Protein AF-A0A8T1S296-F1 (afdb_monomer_lite)

InterPro domains:
  IPR039889 Coiled-coil domain-containing protein 33 [PTHR21623] (2-134)

Foldseek 3Di:
DDDPPDPPDDDDDQDDDDDDDPPNDDQAAQQDKDKDWDFDDDDDPPPCPDDDTDTQFMFIFHRHPLVVVVQPDPLAQQWEKEPFGFGPPHPDADPVRHGDGDIDIDHDDPDPDDPDHDGPVCHVVHHHDDVVSRDPPPVPDDPPPPDPDDDPPPDDDDDDDDDDDDDDDD

Radius of gyration: 28.1 Å; chains: 1; bounding box: 107×66×50 Å

Sequence (170 aa):
VTQPGGPPEKPTWNSSFLFQGRDAATLFSDDTSLVIEYYLYKTMSETEAENKPKLLGYSVLPLTNRVYRSLVTESNRNGVRVDDVPIQGTNLRTTSGAVPTVQLCMQLIGSERPDMFLTPSNTDTLPILDPKLLGKIGAIRELWGQSSSLLPYASVKGDKSKLAPLPPDE

Organism: Chelydra serpentina (NCBI:txid8475)

pLDDT: mean 73.95, std 20.07, range [29.91, 95.0]

Secondary structure (DSSP, 8-state):
-------SS------------GGG--S--TT-EEEEEEE------TT-TT-PPPEEEEEEEE--HHHHHHHTSGGGTT-EEEEEEE-BS-----TTSPPPEEEEEE----SSS-S----TTTSTTSPBPPTTTS--TT--S-SS-S------------------------

Structure (mmCIF, N/CA/C/O backbone):
data_AF-A0A8T1S296-F1
#
_entry.id   AF-A0A8T1S296-F1
#
loop_
_atom_site.group_PDB
_atom_site.id
_atom_site.type_symbol
_atom_site.label_atom_id
_atom_site.label_alt_id
_atom_site.label_comp_id
_atom_site.label_asym_id
_atom_site.label_entity_id
_atom_site.label_seq_id
_atom_site.pdbx_PDB_ins_code
_atom_site.Cartn_x
_atom_site.Cartn_y
_atom_site.Cartn_z
_atom_site.occupancy
_atom_site.B_iso_or_equiv
_atom_site.auth_seq_id
_atom_site.auth_comp_id
_atom_site.auth_asym_id
_atom_site.auth_atom_id
_atom_site.pdbx_PDB_model_num
ATOM 1 N N . VAL A 1 1 ? -33.089 3.655 18.192 1.00 50.19 1 VAL A N 1
ATOM 2 C CA . VAL A 1 1 ? -31.699 3.247 17.884 1.00 50.19 1 VAL A CA 1
ATOM 3 C C . VAL A 1 1 ? -31.023 4.442 17.242 1.00 50.19 1 VAL A C 1
ATOM 5 O O . VAL A 1 1 ? -31.440 4.838 16.163 1.00 50.19 1 VAL A O 1
ATOM 8 N N . THR A 1 2 ? -30.108 5.107 17.942 1.00 46.78 2 THR A N 1
ATOM 9 C CA . THR A 1 2 ? -29.349 6.241 17.396 1.00 46.78 2 THR A CA 1
ATOM 10 C C . THR A 1 2 ? -28.333 5.722 16.381 1.00 46.78 2 THR A C 1
ATOM 12 O O . THR A 1 2 ? -27.625 4.754 16.653 1.00 46.78 2 THR A O 1
ATOM 15 N N . GLN A 1 3 ? -28.287 6.329 15.192 1.00 55.41 3 GLN A N 1
ATOM 16 C CA . GLN A 1 3 ? -27.221 6.060 14.227 1.00 55.41 3 GLN A CA 1
ATOM 17 C C . GLN A 1 3 ? -25.884 6.500 14.843 1.00 55.41 3 GLN A C 1
ATOM 19 O O . GLN A 1 3 ? -25.840 7.563 15.471 1.00 55.41 3 GLN A O 1
ATOM 24 N N . PRO A 1 4 ? -24.797 5.722 14.698 1.00 53.16 4 PRO A N 1
ATOM 25 C CA . PRO A 1 4 ? -23.490 6.170 15.146 1.00 53.16 4 PRO A CA 1
ATOM 26 C C . PRO A 1 4 ? -23.112 7.403 14.322 1.00 53.16 4 PRO A C 1
ATOM 28 O O . PRO A 1 4 ? -22.922 7.304 13.111 1.00 53.16 4 PRO A O 1
ATOM 31 N N . GLY A 1 5 ? -23.040 8.563 14.976 1.00 53.22 5 GLY A N 1
ATOM 32 C CA . GLY A 1 5 ? -22.532 9.804 14.397 1.00 53.22 5 GLY A CA 1
ATOM 33 C C . GLY A 1 5 ? -21.027 9.700 14.173 1.00 53.22 5 GLY A C 1
ATOM 34 O O . GLY A 1 5 ? -20.244 10.247 14.941 1.00 53.22 5 GLY A O 1
ATOM 35 N N . GLY A 1 6 ? -20.619 8.923 13.172 1.00 59.00 6 GLY A N 1
ATOM 36 C CA . GLY A 1 6 ? -19.267 8.974 12.631 1.00 59.00 6 GLY A CA 1
ATOM 37 C C . GLY A 1 6 ? -19.117 10.191 11.714 1.00 59.00 6 GLY A C 1
ATOM 38 O O . GLY A 1 6 ? -20.126 10.682 11.201 1.00 59.00 6 GLY A O 1
ATOM 39 N N . PRO A 1 7 ? -17.890 10.695 11.492 1.00 55.12 7 PRO A N 1
ATOM 40 C CA . PRO A 1 7 ? -17.667 11.713 10.474 1.00 55.12 7 PRO A CA 1
ATOM 41 C C . PRO A 1 7 ? -18.255 11.221 9.138 1.00 55.12 7 PRO A C 1
ATOM 43 O O . PRO A 1 7 ? -18.061 10.054 8.788 1.00 55.12 7 PRO A O 1
ATOM 46 N N . PRO A 1 8 ? -19.011 12.068 8.416 1.00 58.03 8 PRO A N 1
ATOM 47 C CA . PRO A 1 8 ? -19.774 11.650 7.239 1.00 58.03 8 PRO A CA 1
ATOM 48 C C . PRO A 1 8 ? -18.887 11.168 6.084 1.00 58.03 8 PRO A C 1
ATOM 50 O O . PRO A 1 8 ? -19.374 10.490 5.182 1.00 58.03 8 PRO A O 1
ATOM 53 N N . GLU A 1 9 ? -17.592 11.488 6.119 1.00 62.94 9 GLU A N 1
ATOM 54 C CA . GLU A 1 9 ? -16.661 11.263 5.025 1.00 62.94 9 GLU A CA 1
ATOM 55 C C . GLU A 1 9 ? -15.478 10.392 5.464 1.00 62.94 9 GLU A C 1
ATOM 57 O O . GLU A 1 9 ? -14.920 10.543 6.556 1.00 62.94 9 GLU A O 1
ATOM 62 N N . LYS A 1 10 ? -15.114 9.438 4.603 1.00 72.06 10 LYS A N 1
ATOM 63 C CA . LYS A 1 10 ? -13.945 8.582 4.805 1.00 72.06 10 LYS A CA 1
ATOM 64 C C . LYS A 1 10 ? -12.684 9.450 4.737 1.00 72.06 10 LYS A C 1
ATOM 66 O O . LYS A 1 10 ? -12.597 10.293 3.848 1.00 72.06 10 LYS A O 1
ATOM 71 N N . PRO A 1 11 ? -11.689 9.236 5.610 1.00 76.56 11 PRO A N 1
ATOM 72 C CA . PRO A 1 11 ? -10.438 9.970 5.508 1.00 76.56 11 PRO A CA 1
ATOM 73 C C . PRO A 1 11 ? -9.739 9.651 4.179 1.00 76.56 11 PRO A C 1
ATOM 75 O O . PRO A 1 11 ? -9.540 8.485 3.838 1.00 76.56 11 PRO A O 1
ATOM 78 N N . THR A 1 12 ? -9.358 10.691 3.441 1.00 80.31 12 THR A N 1
ATOM 79 C CA . THR A 1 12 ? -8.595 10.581 2.192 1.00 80.31 12 THR A CA 1
ATOM 80 C C . THR A 1 12 ? -7.180 11.103 2.408 1.00 80.31 12 THR A C 1
ATOM 82 O O . THR A 1 12 ? -6.968 12.308 2.561 1.00 80.31 12 THR A O 1
ATOM 85 N N . TRP A 1 13 ? -6.202 10.199 2.411 1.00 81.38 13 TRP A N 1
ATOM 86 C CA . TRP A 1 13 ? -4.786 10.547 2.521 1.00 81.38 13 TRP A CA 1
ATOM 87 C C . TRP A 1 13 ? -4.141 10.516 1.140 1.00 81.38 13 TRP A C 1
ATOM 89 O O . TRP A 1 13 ? -3.587 9.514 0.706 1.00 81.38 13 TRP A O 1
ATOM 99 N N . ASN A 1 14 ? -4.232 11.646 0.452 1.00 85.50 14 ASN A N 1
ATOM 100 C CA . ASN A 1 14 ? -3.700 11.858 -0.893 1.00 85.50 14 ASN A CA 1
ATOM 101 C C . ASN A 1 14 ? -2.244 12.357 -0.861 1.00 85.50 14 ASN A C 1
ATOM 103 O O . ASN A 1 14 ? -1.868 13.271 -1.593 1.00 85.50 14 ASN A O 1
ATOM 107 N N . SER A 1 15 ? -1.444 11.783 0.038 1.00 87.19 15 SER A N 1
ATOM 108 C CA . SER A 1 15 ? -0.049 12.160 0.264 1.00 87.19 15 SER A CA 1
ATOM 109 C C . SER A 1 15 ? 0.888 11.126 -0.345 1.00 87.19 15 SER A C 1
ATOM 111 O O . SER A 1 15 ? 0.704 9.926 -0.149 1.00 87.19 15 SER A O 1
ATOM 113 N N . SER A 1 16 ? 1.927 11.600 -1.026 1.00 88.31 16 SER A N 1
ATOM 114 C CA . SER A 1 16 ? 2.944 10.753 -1.651 1.00 88.31 16 SER A CA 1
ATOM 115 C C . SER A 1 16 ? 4.250 10.806 -0.862 1.00 88.31 16 SER A C 1
ATOM 117 O O . SER A 1 16 ? 4.659 11.868 -0.395 1.00 88.31 16 SER A O 1
ATOM 119 N N . PHE A 1 17 ? 4.926 9.664 -0.755 1.00 89.75 17 PHE A N 1
ATOM 120 C CA . PHE A 1 17 ? 6.234 9.533 -0.113 1.00 89.75 17 PHE A CA 1
ATOM 121 C C . PHE A 1 17 ? 7.227 8.928 -1.103 1.00 89.75 17 PHE A C 1
ATOM 123 O O . PHE A 1 17 ? 6.887 7.993 -1.829 1.00 89.75 17 PHE A O 1
ATOM 130 N N . LEU A 1 18 ? 8.450 9.458 -1.130 1.00 88.94 18 LEU A N 1
ATOM 131 C CA . LEU A 1 18 ? 9.529 8.944 -1.967 1.00 88.94 18 LEU A CA 1
ATOM 132 C C . LEU A 1 18 ? 10.493 8.123 -1.114 1.00 88.94 18 LEU A C 1
ATOM 134 O O . LEU A 1 18 ? 11.008 8.610 -0.109 1.00 88.94 18 LEU A O 1
ATOM 138 N N . PHE A 1 19 ? 10.768 6.900 -1.555 1.00 88.12 19 PHE A N 1
ATOM 139 C CA . PHE A 1 19 ? 11.734 6.013 -0.923 1.00 88.12 19 PHE A CA 1
ATOM 140 C C . PHE A 1 19 ? 12.895 5.765 -1.885 1.00 88.12 19 PHE A C 1
ATOM 142 O O . PHE A 1 19 ? 12.683 5.382 -3.035 1.00 88.12 19 PHE A O 1
ATOM 149 N N . GLN A 1 20 ? 14.120 5.983 -1.414 1.00 83.12 20 GLN A N 1
ATOM 150 C CA . GLN A 1 20 ? 15.346 5.733 -2.169 1.00 83.12 20 GLN A CA 1
ATOM 151 C C . GLN A 1 20 ? 16.159 4.656 -1.454 1.00 83.12 20 GLN A C 1
ATOM 153 O O . GLN A 1 20 ? 16.340 4.712 -0.238 1.00 83.12 20 GLN A O 1
ATOM 158 N N . GLY A 1 21 ? 16.613 3.652 -2.202 1.00 73.81 21 GLY A N 1
ATOM 159 C CA . GLY A 1 21 ? 17.488 2.617 -1.663 1.00 73.81 21 GLY A CA 1
ATOM 160 C C . GLY A 1 21 ? 18.923 3.110 -1.484 1.00 73.81 21 GLY A C 1
ATOM 161 O O . GLY A 1 21 ? 19.348 4.088 -2.102 1.00 73.81 21 GLY A O 1
ATOM 162 N N . ARG A 1 22 ? 19.677 2.428 -0.618 1.00 76.56 22 ARG A N 1
ATOM 163 C CA . ARG A 1 22 ? 21.100 2.711 -0.396 1.00 76.56 22 ARG A CA 1
ATOM 164 C C . ARG A 1 22 ? 21.922 2.209 -1.584 1.00 76.56 22 ARG A C 1
ATOM 166 O O . ARG A 1 22 ? 21.607 1.157 -2.128 1.00 76.56 22 ARG A O 1
ATOM 173 N N . ASP A 1 23 ? 22.970 2.936 -1.965 1.00 74.25 23 ASP A N 1
ATOM 174 C CA . ASP A 1 23 ? 23.974 2.494 -2.950 1.00 74.25 23 ASP A CA 1
ATOM 175 C C . ASP A 1 23 ? 23.390 2.042 -4.306 1.00 74.25 23 ASP A C 1
ATOM 177 O O . ASP A 1 23 ? 23.896 1.120 -4.939 1.00 74.25 23 ASP A O 1
ATOM 181 N N . ALA A 1 24 ? 22.295 2.676 -4.744 1.00 63.38 24 ALA A N 1
ATOM 182 C CA . ALA A 1 24 ? 21.535 2.316 -5.949 1.00 63.38 24 ALA A CA 1
ATOM 183 C C . ALA A 1 24 ? 20.902 0.904 -5.937 1.00 63.38 24 ALA A C 1
ATOM 185 O O . ALA A 1 24 ? 20.391 0.446 -6.961 1.00 63.38 24 ALA A O 1
ATOM 186 N N . ALA A 1 25 ? 20.874 0.224 -4.787 1.00 67.38 25 ALA A N 1
ATOM 187 C CA . ALA A 1 25 ? 20.146 -1.025 -4.619 1.00 67.38 25 ALA A CA 1
ATOM 188 C C . ALA A 1 25 ? 18.639 -0.765 -4.488 1.00 67.38 25 ALA A C 1
ATOM 190 O O . ALA A 1 25 ? 18.196 0.223 -3.902 1.00 67.38 25 ALA A O 1
ATOM 191 N N . THR A 1 26 ? 17.830 -1.669 -5.034 1.00 77.00 26 THR A N 1
ATOM 192 C CA . THR A 1 26 ? 16.372 -1.605 -4.903 1.00 77.00 26 THR A CA 1
ATOM 193 C C . THR A 1 26 ? 15.942 -1.914 -3.462 1.00 77.00 26 THR A C 1
ATOM 195 O O . THR A 1 26 ? 16.517 -2.783 -2.815 1.00 77.00 26 THR A O 1
ATOM 198 N N . LEU A 1 27 ? 14.914 -1.223 -2.954 1.00 84.50 27 LEU A N 1
ATOM 199 C CA . LEU A 1 27 ? 14.304 -1.506 -1.639 1.00 84.50 27 LEU A CA 1
ATOM 200 C C . LEU A 1 27 ? 13.476 -2.803 -1.632 1.00 84.50 27 LEU A C 1
ATOM 202 O O . LEU A 1 27 ? 12.973 -3.226 -0.590 1.00 84.50 27 LEU A O 1
ATOM 206 N N . PHE A 1 28 ? 13.293 -3.405 -2.805 1.00 88.88 28 PHE A N 1
ATOM 207 C CA . PHE A 1 28 ? 12.491 -4.598 -2.992 1.00 88.88 28 PHE A CA 1
ATOM 208 C C . PHE A 1 28 ? 13.326 -5.849 -2.727 1.00 88.88 28 PHE A C 1
ATOM 210 O O . PHE A 1 28 ? 14.342 -6.085 -3.378 1.00 88.88 28 PHE A O 1
ATOM 217 N N . SER A 1 29 ? 12.860 -6.673 -1.801 1.00 86.88 29 SER A N 1
ATOM 218 C CA . SER A 1 29 ? 13.414 -7.983 -1.486 1.00 86.88 29 SER A CA 1
ATOM 219 C C . SER A 1 29 ? 12.297 -8.865 -0.945 1.00 86.88 29 SER A C 1
ATOM 221 O O . SER A 1 29 ? 11.192 -8.404 -0.656 1.00 86.88 29 SER A O 1
ATOM 223 N N . ASP A 1 30 ? 12.544 -10.167 -0.841 1.00 85.69 30 ASP A N 1
ATOM 224 C CA . ASP A 1 30 ? 11.486 -11.085 -0.419 1.00 85.69 30 ASP A CA 1
ATOM 225 C C . ASP A 1 30 ? 11.087 -10.884 1.053 1.00 85.69 30 ASP A C 1
ATOM 227 O O . ASP A 1 30 ? 9.989 -11.286 1.418 1.00 85.69 30 ASP A O 1
ATOM 231 N N . ASP A 1 31 ? 11.923 -10.216 1.855 1.00 85.56 31 ASP A N 1
ATOM 232 C CA . ASP A 1 31 ? 11.751 -9.901 3.277 1.00 85.56 31 ASP A CA 1
ATOM 233 C C . ASP A 1 31 ? 11.411 -8.431 3.584 1.00 85.56 31 ASP A C 1
ATOM 235 O O . ASP A 1 31 ? 11.226 -8.087 4.754 1.00 85.56 31 ASP A O 1
ATOM 239 N N . THR A 1 32 ? 11.264 -7.562 2.578 1.00 89.00 32 THR A N 1
ATOM 240 C CA . THR A 1 32 ? 10.855 -6.167 2.802 1.00 89.00 32 THR A CA 1
ATOM 241 C C . THR A 1 32 ? 9.352 -5.966 2.660 1.00 89.00 32 THR A C 1
ATOM 243 O O . THR A 1 32 ? 8.632 -6.662 1.938 1.00 89.00 32 THR A O 1
ATOM 246 N N . SER A 1 33 ? 8.830 -4.991 3.400 1.00 91.94 33 SER A N 1
ATOM 247 C CA . SER A 1 33 ? 7.423 -4.603 3.358 1.00 91.94 33 SER A CA 1
ATOM 248 C C . SER A 1 33 ? 7.272 -3.124 3.680 1.00 91.94 33 SER A C 1
ATOM 250 O O . SER A 1 33 ? 7.989 -2.584 4.520 1.00 91.94 33 SER A O 1
ATOM 252 N N . LEU A 1 34 ? 6.305 -2.482 3.036 1.00 92.56 34 LEU A N 1
ATOM 253 C CA . LEU A 1 34 ? 5.812 -1.172 3.428 1.00 92.56 34 LEU A CA 1
ATOM 254 C C . LEU A 1 34 ? 4.801 -1.361 4.561 1.00 92.56 34 LEU A C 1
ATOM 256 O O . LEU A 1 34 ? 3.837 -2.112 4.413 1.00 92.56 34 LEU A O 1
ATOM 260 N N . VAL A 1 35 ? 5.017 -0.672 5.678 1.00 94.00 35 VAL A N 1
ATOM 261 C CA . VAL A 1 35 ? 4.115 -0.682 6.833 1.00 94.00 35 VAL A CA 1
ATOM 262 C C . VAL A 1 35 ? 3.529 0.712 7.012 1.00 94.00 35 VAL A C 1
ATOM 264 O O . VAL A 1 35 ? 4.259 1.701 7.004 1.00 94.00 35 VAL A O 1
ATOM 267 N N . ILE A 1 36 ? 2.212 0.783 7.181 1.00 93.62 36 ILE A N 1
ATOM 268 C CA . ILE A 1 36 ? 1.485 2.014 7.498 1.00 93.62 36 ILE A CA 1
ATOM 269 C C . ILE A 1 36 ? 0.827 1.816 8.851 1.00 93.62 36 ILE A C 1
ATOM 271 O O . ILE A 1 36 ? -0.030 0.950 8.993 1.00 93.62 36 ILE A O 1
ATOM 275 N N . GLU A 1 37 ? 1.210 2.619 9.833 1.00 94.00 37 GLU A N 1
ATOM 276 C CA . GLU A 1 37 ? 0.626 2.587 11.170 1.00 94.00 37 GLU A CA 1
ATOM 277 C C . GLU A 1 37 ? -0.407 3.703 11.332 1.00 94.00 37 GLU A C 1
ATOM 279 O O . GLU A 1 37 ? -0.183 4.849 10.939 1.00 94.00 37 GLU A O 1
ATOM 284 N N . TYR A 1 38 ? -1.543 3.372 11.940 1.00 91.56 38 TYR A N 1
ATOM 285 C CA . TYR A 1 38 ? -2.634 4.310 12.174 1.00 91.56 38 TYR A CA 1
ATOM 286 C C . TYR A 1 38 ? -2.688 4.655 13.653 1.00 91.56 38 TYR A C 1
ATOM 288 O O . TYR A 1 38 ? -2.796 3.766 14.494 1.00 91.56 38 TYR A O 1
ATOM 296 N N . TYR A 1 39 ? -2.678 5.943 13.978 1.00 89.62 39 TYR A N 1
ATOM 297 C CA . TYR A 1 39 ? -2.723 6.424 15.355 1.00 89.62 39 TYR A CA 1
ATOM 298 C C . TYR A 1 39 ? -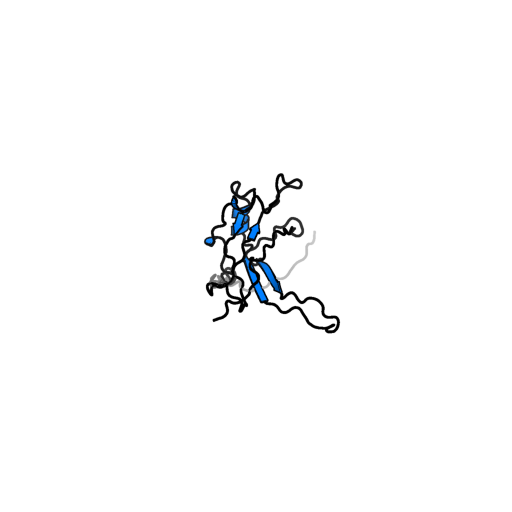3.955 7.288 15.593 1.00 89.62 39 TYR A C 1
ATOM 300 O O . TYR A 1 39 ? -4.404 8.017 14.708 1.00 89.62 39 TYR A O 1
ATOM 308 N N . LEU A 1 40 ? -4.507 7.214 16.805 1.00 84.31 40 LEU A N 1
ATOM 309 C CA . LEU A 1 40 ? -5.603 8.089 17.200 1.00 84.31 40 LEU A CA 1
ATOM 310 C C . LEU A 1 40 ? -5.092 9.524 17.344 1.00 84.31 40 LEU A C 1
ATOM 312 O O . LEU A 1 40 ? -4.227 9.793 18.179 1.00 84.31 40 LEU A O 1
ATOM 316 N N . TYR A 1 41 ? -5.665 10.445 16.570 1.00 75.12 41 TYR A N 1
ATOM 317 C CA . TYR A 1 41 ? -5.409 11.869 16.738 1.00 75.12 41 TYR A CA 1
ATOM 318 C C . TYR A 1 41 ? -6.025 12.360 18.055 1.00 75.12 41 TYR A C 1
ATOM 320 O O . TYR A 1 41 ? -7.226 12.205 18.279 1.00 75.12 41 TYR A O 1
ATOM 328 N N . LYS A 1 42 ? -5.207 12.955 18.927 1.00 70.56 42 LYS A N 1
ATOM 329 C CA . LYS A 1 42 ? -5.665 13.692 20.110 1.00 70.56 42 LYS A CA 1
ATOM 330 C C . LYS A 1 42 ? -5.366 15.174 19.889 1.00 70.56 42 LYS A C 1
ATOM 332 O O . LYS A 1 42 ? -4.208 15.543 19.714 1.00 70.56 42 LYS A O 1
ATOM 337 N N . THR A 1 43 ? -6.391 16.023 19.912 1.00 59.22 43 THR A N 1
ATOM 338 C CA . THR A 1 43 ? -6.202 17.475 20.034 1.00 59.22 43 THR A CA 1
ATOM 339 C C . THR A 1 43 ? -5.566 17.753 21.390 1.00 59.22 43 THR A C 1
ATOM 341 O O . THR A 1 43 ? -6.091 17.280 22.400 1.00 59.22 43 THR A O 1
ATOM 344 N N . MET A 1 44 ? -4.441 18.470 21.427 1.00 53.00 44 MET A N 1
ATOM 345 C CA . MET A 1 44 ? -3.750 18.780 22.679 1.00 53.00 44 MET A CA 1
ATOM 346 C C . MET A 1 44 ? -4.685 19.537 23.627 1.00 53.00 44 MET A C 1
ATOM 348 O O . MET A 1 44 ? -4.969 20.713 23.428 1.00 53.00 44 MET A O 1
ATOM 352 N N . SER A 1 45 ? -5.170 18.851 24.658 1.00 55.44 45 SER A N 1
ATOM 353 C CA . SER A 1 45 ? -5.514 19.504 25.913 1.00 55.44 45 SER A CA 1
ATOM 354 C C . SER A 1 45 ? -4.222 19.553 26.724 1.00 55.44 45 SER A C 1
ATOM 356 O O . SER A 1 45 ? -3.528 18.546 26.856 1.00 55.44 45 SER A O 1
ATOM 358 N N . GLU A 1 46 ? -3.868 20.747 27.182 1.00 49.28 46 GLU A N 1
ATOM 359 C CA . GLU A 1 46 ? -2.559 21.203 27.672 1.00 49.28 46 GLU A CA 1
ATOM 360 C C . GLU A 1 46 ? -2.080 20.554 28.994 1.00 49.28 46 GLU A C 1
ATOM 362 O O . GLU A 1 46 ? -1.355 21.165 29.767 1.00 49.28 46 GLU A O 1
ATOM 367 N N . THR A 1 47 ? -2.484 19.319 29.310 1.00 55.16 47 THR A N 1
ATOM 368 C CA . THR A 1 47 ? -2.218 18.697 30.627 1.00 55.16 47 THR A CA 1
ATOM 369 C C . THR A 1 47 ? -1.690 17.264 30.608 1.00 55.16 47 THR A C 1
ATOM 371 O O . THR A 1 47 ? -1.441 16.707 31.672 1.00 55.16 47 THR A O 1
ATOM 374 N N . GLU A 1 48 ? -1.409 16.666 29.449 1.00 57.03 48 GLU A N 1
ATOM 375 C CA . GLU A 1 48 ? -0.830 15.314 29.393 1.00 57.03 48 GLU A CA 1
ATOM 376 C C . GLU A 1 48 ? 0.490 15.296 28.615 1.00 57.03 48 GLU A C 1
ATOM 378 O O . GLU A 1 48 ? 0.551 14.882 27.459 1.00 57.03 48 GLU A O 1
ATOM 383 N N . ALA A 1 49 ? 1.573 15.712 29.274 1.00 52.88 49 ALA A N 1
ATOM 384 C CA . ALA A 1 49 ? 2.933 15.711 28.727 1.00 52.88 49 ALA A CA 1
ATOM 385 C C . ALA A 1 49 ? 3.521 14.303 28.455 1.00 52.88 49 ALA A C 1
ATOM 387 O O . ALA A 1 49 ? 4.685 14.192 28.085 1.00 52.88 49 ALA A O 1
ATOM 388 N N . GLU A 1 50 ? 2.748 13.220 28.612 1.00 57.19 50 GLU A N 1
ATOM 389 C CA . GLU A 1 50 ? 3.288 11.852 28.602 1.00 57.19 50 GLU A CA 1
ATOM 390 C C . GLU A 1 50 ? 2.407 10.787 27.929 1.00 57.19 50 GLU A C 1
ATOM 392 O O . GLU A 1 50 ? 2.632 9.588 28.093 1.00 57.19 50 GLU A O 1
ATOM 397 N N . ASN A 1 51 ? 1.404 11.172 27.136 1.00 68.00 51 ASN A N 1
ATOM 398 C CA . ASN A 1 51 ? 0.523 10.177 26.525 1.00 68.00 51 ASN A CA 1
ATOM 399 C C . ASN A 1 51 ? 1.017 9.767 25.127 1.00 68.00 51 ASN A C 1
ATOM 401 O O . ASN A 1 51 ? 0.771 10.461 24.138 1.00 68.00 51 ASN A O 1
ATOM 405 N N . LYS A 1 52 ? 1.707 8.618 25.030 1.00 70.25 52 LYS A N 1
ATOM 406 C CA . LYS A 1 52 ? 2.084 8.016 23.737 1.00 70.25 52 LYS A CA 1
ATOM 407 C C . LYS A 1 52 ? 0.840 7.855 22.846 1.00 70.25 52 LYS A C 1
ATOM 409 O O . LYS A 1 52 ? -0.212 7.438 23.344 1.00 70.25 52 LYS A O 1
ATOM 414 N N . PRO A 1 53 ? 0.933 8.154 21.537 1.00 78.06 53 PRO A N 1
ATOM 415 C CA . PRO A 1 53 ? -0.196 7.995 20.634 1.00 78.06 53 PRO A CA 1
ATOM 416 C C . PRO A 1 53 ? -0.656 6.532 20.625 1.00 78.06 53 PRO A C 1
ATOM 418 O O . PRO A 1 53 ? 0.145 5.602 20.526 1.00 78.06 53 PRO A O 1
ATOM 421 N N . LYS A 1 54 ? -1.969 6.321 20.760 1.00 86.81 54 LYS A N 1
ATOM 422 C CA . LYS A 1 54 ? -2.560 4.980 20.781 1.00 86.81 54 LYS A CA 1
ATOM 423 C C . LYS A 1 54 ? -2.622 4.428 19.358 1.00 86.81 54 LYS A C 1
ATOM 425 O O . LYS A 1 54 ? -3.318 5.003 18.519 1.00 86.81 54 LYS A O 1
ATOM 430 N N . LEU A 1 55 ? -1.939 3.307 19.119 1.00 90.69 55 LEU A N 1
ATOM 431 C CA . LEU A 1 55 ? -2.018 2.560 17.864 1.00 90.69 55 LEU A CA 1
ATOM 432 C C . LEU A 1 55 ? -3.449 2.038 17.655 1.00 90.69 55 LEU A C 1
ATOM 434 O O . LEU A 1 55 ? -4.036 1.410 18.539 1.00 90.69 55 LEU A O 1
ATOM 438 N N . LEU A 1 56 ? -4.011 2.326 16.487 1.00 91.88 56 LEU A N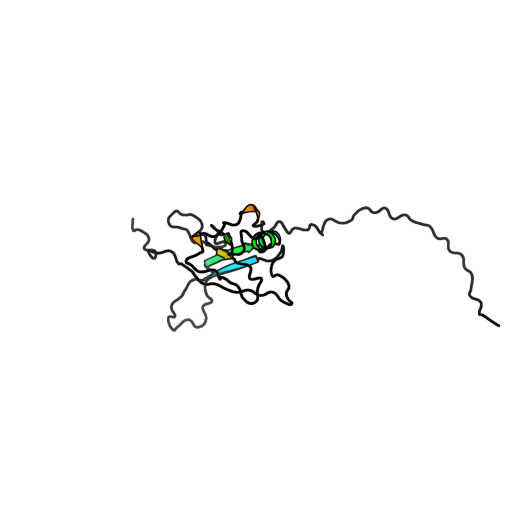 1
ATOM 439 C CA . LEU A 1 56 ? -5.327 1.872 16.039 1.00 91.88 56 LEU A CA 1
ATOM 440 C C . LEU A 1 56 ? -5.242 0.618 15.173 1.00 91.88 56 LEU A C 1
ATOM 442 O O . LEU A 1 56 ? -6.221 -0.121 15.095 1.00 91.88 56 LEU A O 1
ATOM 446 N N . GLY A 1 57 ? -4.107 0.395 14.520 1.00 94.06 57 GLY A N 1
ATOM 447 C CA . GLY A 1 57 ? -3.854 -0.738 13.644 1.00 94.06 57 GLY A CA 1
ATOM 448 C C . GLY A 1 57 ? -2.718 -0.431 12.681 1.00 94.06 57 GLY A C 1
ATOM 449 O O . GLY A 1 57 ? -2.111 0.640 12.750 1.00 94.06 57 GLY A O 1
ATOM 450 N N . TYR A 1 58 ? -2.454 -1.356 11.768 1.00 95.00 58 TYR A N 1
ATOM 451 C CA . TYR A 1 58 ? -1.420 -1.199 10.753 1.00 95.00 58 TYR A CA 1
ATOM 452 C C . TYR A 1 58 ? -1.776 -1.943 9.464 1.00 95.00 58 TYR A C 1
ATOM 454 O O . TYR A 1 58 ? -2.429 -2.978 9.503 1.00 95.00 58 TYR A O 1
ATOM 462 N N . SER A 1 59 ? -1.331 -1.436 8.322 1.00 93.56 59 SER A N 1
ATOM 463 C CA . SER A 1 59 ? -1.438 -2.096 7.018 1.00 93.56 59 SER A CA 1
ATOM 464 C C . SER A 1 59 ? -0.047 -2.513 6.566 1.00 93.56 59 SER A C 1
ATOM 466 O O . SER A 1 59 ? 0.900 -1.742 6.726 1.00 93.56 59 SER A O 1
ATOM 468 N N . VAL A 1 60 ? 0.084 -3.713 5.998 1.00 93.50 60 VAL A N 1
ATOM 469 C CA . VAL A 1 60 ? 1.370 -4.220 5.503 1.00 93.50 60 VAL A CA 1
ATOM 470 C C . VAL A 1 60 ? 1.255 -4.593 4.037 1.00 93.50 60 VAL A C 1
ATOM 472 O O . VAL A 1 60 ? 0.367 -5.355 3.654 1.00 93.50 60 VAL A O 1
ATOM 475 N N . LEU A 1 61 ? 2.179 -4.080 3.232 1.00 92.62 61 LEU A N 1
ATOM 476 C CA . LEU A 1 61 ? 2.280 -4.358 1.810 1.00 92.62 61 LEU A CA 1
ATOM 477 C C . LEU A 1 61 ? 3.669 -4.933 1.485 1.00 92.62 61 LEU A C 1
ATOM 479 O O . LEU A 1 61 ? 4.656 -4.198 1.545 1.00 92.62 61 LEU A O 1
ATOM 483 N N . PRO A 1 62 ? 3.776 -6.226 1.135 1.00 91.81 62 PRO A N 1
ATOM 484 C CA . PRO A 1 62 ? 5.051 -6.849 0.786 1.00 91.81 62 PRO A CA 1
ATOM 485 C C . PRO A 1 62 ? 5.689 -6.219 -0.450 1.00 91.81 62 PRO A C 1
ATOM 487 O O . PRO A 1 62 ? 5.051 -6.122 -1.498 1.00 91.81 62 PRO A O 1
ATOM 490 N N . LEU A 1 63 ? 6.973 -5.870 -0.363 1.00 90.81 63 LEU A N 1
ATOM 491 C CA . LEU A 1 63 ? 7.748 -5.283 -1.460 1.00 90.81 63 LEU A CA 1
ATOM 492 C C . LEU A 1 63 ? 8.641 -6.339 -2.122 1.00 90.81 63 LEU A C 1
ATOM 494 O O . LEU A 1 63 ? 9.830 -6.136 -2.339 1.00 90.81 63 LEU A O 1
ATOM 498 N N . THR A 1 64 ? 8.048 -7.484 -2.461 1.00 90.50 64 THR A N 1
ATOM 499 C CA . THR A 1 64 ? 8.792 -8.626 -3.017 1.00 90.50 64 THR A CA 1
ATOM 500 C C . THR A 1 64 ? 9.386 -8.339 -4.395 1.00 90.50 64 THR A C 1
ATOM 502 O O . THR A 1 64 ? 8.919 -7.469 -5.140 1.00 90.50 64 THR A O 1
ATOM 505 N N . ASN A 1 65 ? 10.337 -9.178 -4.812 1.00 87.75 65 ASN A N 1
ATOM 506 C CA . ASN A 1 65 ? 10.887 -9.139 -6.168 1.00 87.75 65 ASN A CA 1
ATOM 507 C C . ASN A 1 65 ? 9.810 -9.258 -7.261 1.00 87.75 65 ASN A C 1
ATOM 509 O O . ASN A 1 65 ? 9.965 -8.709 -8.351 1.00 87.75 65 ASN A O 1
ATOM 513 N N . ARG A 1 66 ? 8.692 -9.944 -6.989 1.00 89.25 66 ARG A N 1
ATOM 514 C CA . ARG A 1 66 ? 7.572 -10.063 -7.938 1.00 89.25 66 ARG A CA 1
ATOM 515 C C . ARG A 1 66 ? 6.869 -8.727 -8.158 1.00 89.25 66 ARG A C 1
ATOM 517 O O . ARG A 1 66 ? 6.568 -8.382 -9.299 1.00 89.25 66 ARG A O 1
ATOM 524 N N . VAL A 1 67 ? 6.664 -7.964 -7.084 1.00 90.75 67 VAL A N 1
ATOM 525 C CA . VAL A 1 67 ? 6.088 -6.613 -7.151 1.00 90.75 67 VAL A CA 1
ATOM 526 C C . VAL A 1 67 ? 7.017 -5.695 -7.942 1.00 90.75 67 VAL A C 1
ATOM 528 O O . VAL A 1 67 ? 6.558 -5.004 -8.847 1.00 90.75 67 VAL A O 1
ATOM 531 N N . TYR A 1 68 ? 8.328 -5.769 -7.694 1.00 90.69 68 TYR A N 1
ATOM 532 C CA . TYR A 1 68 ? 9.320 -5.029 -8.477 1.00 90.69 68 TYR A CA 1
ATOM 533 C C . TYR A 1 68 ? 9.251 -5.357 -9.977 1.00 90.69 68 TYR A C 1
ATOM 535 O O . TYR A 1 68 ? 9.154 -4.452 -10.801 1.00 90.69 68 TYR A O 1
ATOM 543 N N . ARG A 1 69 ? 9.235 -6.644 -10.357 1.00 89.62 69 ARG A N 1
ATOM 544 C CA . ARG A 1 69 ? 9.127 -7.050 -11.773 1.00 89.62 69 ARG A CA 1
ATOM 545 C C . ARG A 1 69 ? 7.840 -6.554 -12.427 1.00 89.62 69 ARG A C 1
ATOM 547 O O . ARG A 1 69 ? 7.872 -6.143 -13.584 1.00 89.62 69 ARG A O 1
ATOM 554 N N . SER A 1 70 ? 6.738 -6.536 -11.680 1.00 90.31 70 SER A N 1
ATOM 555 C CA . SER A 1 70 ? 5.489 -5.937 -12.146 1.00 90.31 70 SER A CA 1
ATOM 556 C C . SER A 1 70 ? 5.645 -4.435 -12.391 1.00 90.31 70 SER A C 1
ATOM 558 O O . SER A 1 70 ? 5.257 -3.953 -13.449 1.00 90.31 70 SER A O 1
ATOM 560 N N . LEU A 1 71 ? 6.249 -3.691 -11.461 1.00 90.38 71 LEU A N 1
ATOM 561 C CA . LEU A 1 71 ? 6.452 -2.240 -11.581 1.00 90.38 71 LEU A CA 1
ATOM 562 C C . LEU A 1 71 ? 7.388 -1.839 -12.732 1.00 90.38 71 LEU A C 1
ATOM 564 O O . LEU A 1 71 ? 7.214 -0.773 -13.307 1.00 90.38 71 LEU A O 1
ATOM 568 N N . VAL A 1 72 ? 8.363 -2.684 -13.077 1.00 89.56 72 VAL A N 1
ATOM 569 C CA . VA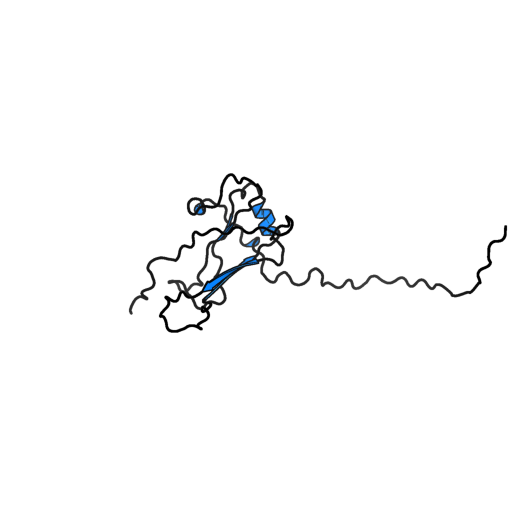L A 1 72 ? 9.294 -2.451 -14.201 1.00 89.56 72 VAL A CA 1
ATOM 570 C C . VAL A 1 72 ? 8.640 -2.712 -15.568 1.00 89.56 72 VAL A C 1
ATOM 572 O O . VAL A 1 72 ? 9.191 -2.339 -16.599 1.00 89.56 72 VAL A O 1
ATOM 575 N N . THR A 1 73 ? 7.470 -3.354 -15.611 1.00 89.56 73 THR A N 1
ATOM 576 C CA . THR A 1 73 ? 6.778 -3.637 -16.877 1.00 89.56 73 THR A CA 1
ATOM 577 C C . THR A 1 73 ? 6.284 -2.338 -17.522 1.00 89.56 73 THR A C 1
ATOM 579 O O . THR A 1 73 ? 5.729 -1.489 -16.833 1.00 89.56 73 THR A O 1
ATOM 582 N N . GLU A 1 74 ? 6.418 -2.198 -18.848 1.00 81.94 74 GLU A N 1
ATOM 583 C CA . GLU A 1 74 ? 6.064 -0.961 -19.573 1.00 81.94 74 GLU A CA 1
ATOM 584 C C . GLU A 1 74 ? 4.611 -0.517 -19.326 1.00 81.94 74 GLU A C 1
ATOM 586 O O . GLU A 1 74 ? 4.342 0.667 -19.139 1.00 81.94 74 GLU A O 1
ATOM 591 N N . SER A 1 75 ? 3.674 -1.470 -19.224 1.00 84.31 75 SER A N 1
ATOM 592 C CA . SER A 1 75 ? 2.261 -1.194 -18.915 1.00 84.31 75 SER A CA 1
ATOM 593 C C . SER A 1 75 ? 2.047 -0.488 -17.571 1.00 84.31 75 SER A C 1
ATOM 595 O O . SER A 1 75 ? 0.999 0.111 -17.355 1.00 84.31 75 SER A O 1
ATOM 597 N N . ASN A 1 76 ? 3.033 -0.563 -16.676 1.00 87.00 76 ASN A N 1
ATOM 598 C CA . ASN A 1 76 ? 2.983 -0.080 -15.302 1.00 87.00 76 ASN A CA 1
ATOM 599 C C . ASN A 1 76 ? 3.957 1.085 -15.058 1.00 87.00 76 ASN A C 1
ATOM 601 O O . ASN A 1 76 ? 4.169 1.473 -13.910 1.00 87.00 76 ASN A O 1
ATOM 605 N N . ARG A 1 77 ? 4.532 1.682 -16.115 1.00 84.31 77 ARG A N 1
ATOM 606 C CA . ARG A 1 77 ? 5.469 2.820 -16.019 1.00 84.31 77 ARG A CA 1
ATOM 607 C C . ARG A 1 77 ? 4.897 4.010 -15.236 1.00 84.31 77 ARG A C 1
ATOM 609 O O . ARG A 1 77 ? 5.624 4.719 -14.541 1.00 84.31 77 ARG A O 1
ATOM 616 N N . ASN A 1 78 ? 3.584 4.207 -15.324 1.00 88.00 78 ASN A N 1
ATOM 617 C CA . ASN A 1 78 ? 2.861 5.276 -14.631 1.00 88.00 78 ASN A CA 1
ATOM 618 C C . ASN A 1 78 ? 2.482 4.917 -13.185 1.00 88.00 78 ASN A C 1
ATOM 620 O O . ASN A 1 78 ? 1.940 5.750 -12.467 1.00 88.00 78 ASN A O 1
ATOM 624 N N . GLY A 1 79 ? 2.789 3.694 -12.757 1.00 91.38 79 GLY A N 1
ATOM 625 C CA . GLY A 1 79 ? 2.455 3.149 -11.454 1.00 91.38 79 GLY A CA 1
ATOM 626 C C . GLY A 1 79 ? 1.391 2.059 -11.511 1.00 91.38 79 GLY A C 1
ATOM 627 O O . GLY A 1 79 ? 0.843 1.725 -12.561 1.00 91.38 79 GLY A O 1
ATOM 628 N N . VAL A 1 80 ? 1.124 1.492 -10.341 1.00 93.06 80 VAL A N 1
ATOM 629 C CA . VAL A 1 80 ? 0.114 0.462 -10.093 1.00 93.06 80 VAL A CA 1
ATOM 630 C C . VAL A 1 80 ? -0.697 0.836 -8.864 1.00 93.06 80 VAL A C 1
ATOM 632 O O . VAL A 1 80 ? -0.192 1.485 -7.940 1.00 93.06 80 VAL A O 1
ATOM 635 N N . ARG A 1 81 ? -1.944 0.377 -8.834 1.00 93.44 81 ARG A N 1
ATOM 636 C CA . ARG A 1 81 ? -2.834 0.510 -7.685 1.00 93.44 81 ARG A CA 1
ATOM 637 C C . ARG A 1 81 ? -2.974 -0.823 -6.961 1.00 93.44 81 ARG A C 1
ATOM 639 O O . ARG A 1 81 ? -3.104 -1.867 -7.589 1.00 93.44 81 ARG A O 1
ATOM 646 N N . VAL A 1 82 ? -2.954 -0.785 -5.638 1.00 92.69 82 VAL A N 1
ATOM 647 C CA . VAL A 1 82 ? -3.294 -1.908 -4.771 1.00 92.69 82 VAL A CA 1
ATOM 648 C C . VAL A 1 82 ? -4.536 -1.525 -3.992 1.00 92.69 82 VAL A C 1
ATOM 650 O O . VAL A 1 82 ? -4.501 -0.622 -3.154 1.00 92.69 82 VAL A O 1
ATOM 653 N N . ASP A 1 83 ? -5.619 -2.227 -4.286 1.00 91.00 83 ASP A N 1
ATOM 654 C CA . ASP A 1 83 ? -6.894 -2.038 -3.615 1.00 91.00 83 ASP A CA 1
ATOM 655 C C . ASP A 1 83 ? -7.007 -2.986 -2.413 1.00 91.00 83 ASP A C 1
ATOM 657 O O . ASP A 1 83 ? -6.326 -4.010 -2.325 1.00 91.00 83 ASP A O 1
ATOM 661 N N . A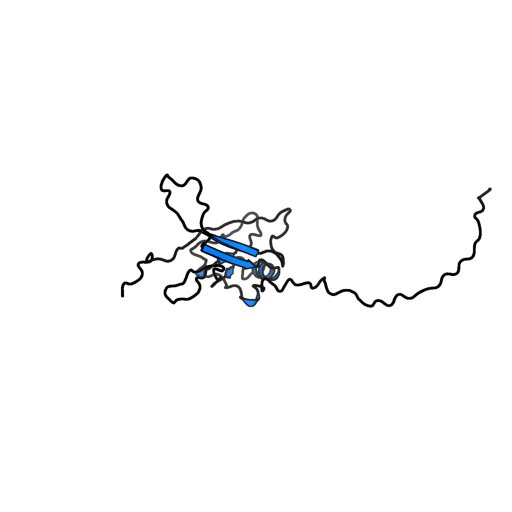SP A 1 84 ? -7.874 -2.617 -1.474 1.00 90.88 84 ASP A N 1
ATOM 662 C CA . ASP A 1 84 ? -8.294 -3.461 -0.355 1.00 90.88 84 ASP A CA 1
ATOM 663 C C . ASP A 1 84 ? -7.181 -3.979 0.576 1.00 90.88 84 ASP A C 1
ATOM 665 O O . ASP A 1 84 ? -7.286 -5.071 1.139 1.00 90.88 84 ASP A O 1
ATOM 669 N N . VAL A 1 85 ? -6.133 -3.183 0.826 1.00 91.75 85 VAL A N 1
ATOM 670 C CA . VAL A 1 85 ? -5.104 -3.541 1.816 1.00 91.75 85 VAL A CA 1
ATOM 671 C C . VAL A 1 85 ? -5.710 -3.457 3.223 1.00 91.75 85 VAL A C 1
ATOM 673 O O . VAL A 1 85 ? -6.115 -2.372 3.645 1.00 91.75 85 VAL A O 1
ATOM 676 N N . PRO A 1 86 ? -5.811 -4.564 3.979 1.00 93.06 86 PRO A N 1
ATOM 677 C CA . PRO A 1 86 ? -6.538 -4.573 5.242 1.00 93.06 86 PRO A CA 1
ATOM 678 C C . PRO A 1 86 ? -5.746 -3.907 6.365 1.00 93.06 86 PRO A C 1
ATOM 680 O O . PRO A 1 86 ? -4.554 -4.168 6.533 1.00 93.06 86 PRO A O 1
ATOM 683 N N . ILE A 1 87 ? -6.445 -3.140 7.205 1.00 93.81 87 ILE A N 1
ATOM 684 C CA . ILE A 1 87 ? -5.897 -2.671 8.478 1.00 93.81 87 ILE A CA 1
ATOM 685 C C . ILE A 1 87 ? -5.951 -3.831 9.479 1.00 93.81 87 ILE A C 1
ATOM 687 O O . ILE A 1 87 ? -7.017 -4.307 9.871 1.00 93.81 87 ILE A O 1
ATOM 691 N N . GLN A 1 88 ? -4.780 -4.289 9.894 1.00 93.62 88 GLN A N 1
ATOM 692 C CA . GLN A 1 88 ? -4.552 -5.370 10.844 1.00 93.62 88 GLN A CA 1
ATOM 693 C C . GLN A 1 88 ? -4.366 -4.832 12.266 1.00 93.62 88 GLN A C 1
ATOM 695 O O . GLN A 1 88 ? -4.157 -3.638 12.486 1.00 93.62 88 GLN A O 1
ATOM 700 N N . GLY A 1 89 ? -4.477 -5.722 13.259 1.00 92.62 89 GLY A N 1
ATOM 701 C CA . GLY A 1 89 ? -4.314 -5.360 14.672 1.00 92.62 89 GLY A CA 1
ATOM 702 C C . GLY A 1 89 ? -5.340 -4.340 15.181 1.00 92.62 89 GLY A C 1
ATOM 703 O O . GLY A 1 89 ? -5.084 -3.665 16.173 1.00 92.62 89 GLY A O 1
ATOM 704 N N . THR A 1 90 ? -6.479 -4.204 14.494 1.00 91.38 90 THR A N 1
ATOM 705 C CA . THR A 1 90 ? -7.485 -3.176 14.767 1.00 91.38 90 THR A CA 1
ATOM 706 C C . THR A 1 90 ? -8.800 -3.757 15.272 1.00 91.38 90 THR A C 1
ATOM 708 O O . THR A 1 90 ? -9.227 -4.834 14.858 1.00 91.38 90 THR A O 1
ATOM 711 N N . ASN A 1 91 ? -9.480 -2.989 16.124 1.00 90.88 91 ASN A N 1
ATOM 712 C CA . ASN A 1 91 ? -10.881 -3.215 16.489 1.00 90.88 91 ASN A CA 1
ATOM 713 C C . ASN A 1 91 ? -11.844 -2.343 15.663 1.00 90.88 91 ASN A C 1
ATOM 715 O O . ASN A 1 91 ? -13.054 -2.397 15.878 1.00 90.88 91 ASN A O 1
ATOM 719 N N . LEU A 1 92 ? -11.321 -1.518 14.747 1.00 88.19 92 LEU A N 1
ATOM 720 C CA . LEU A 1 92 ? -12.130 -0.675 13.874 1.00 88.19 92 LEU A CA 1
ATOM 721 C C . LEU A 1 92 ? -12.941 -1.535 12.904 1.00 88.19 92 LEU A C 1
ATOM 723 O O . LEU A 1 92 ? -12.484 -2.576 12.430 1.00 88.19 92 LEU A O 1
ATOM 727 N N . ARG A 1 93 ? -14.154 -1.074 12.599 1.00 89.69 93 ARG A N 1
ATOM 728 C CA . ARG A 1 93 ? -15.073 -1.715 11.658 1.00 89.69 93 ARG A CA 1
ATOM 729 C C . ARG A 1 93 ? -15.694 -0.671 10.746 1.00 89.69 93 ARG A C 1
ATOM 731 O O . ARG A 1 93 ? -15.950 0.454 11.172 1.00 89.69 93 ARG A O 1
ATOM 738 N N . THR A 1 94 ? -15.930 -1.051 9.494 1.00 87.38 94 THR A N 1
ATOM 739 C CA . THR A 1 94 ? -16.722 -0.240 8.564 1.00 87.38 94 THR A CA 1
ATOM 740 C C . THR A 1 94 ? -18.179 -0.174 9.032 1.00 87.38 94 THR A C 1
ATOM 742 O O . THR A 1 94 ? -18.610 -0.944 9.892 1.00 87.38 94 THR A O 1
ATOM 745 N N . THR A 1 95 ? -18.984 0.695 8.419 1.00 84.00 95 THR A N 1
ATOM 746 C CA . THR A 1 95 ? -20.437 0.757 8.663 1.00 84.00 95 THR A CA 1
ATOM 747 C C . THR A 1 95 ? -21.164 -0.551 8.333 1.00 84.00 95 THR A C 1
ATOM 749 O O . THR A 1 95 ? -22.228 -0.811 8.883 1.00 84.00 95 THR A O 1
ATOM 752 N N . SER A 1 96 ? -20.576 -1.395 7.479 1.00 87.69 96 SER A N 1
ATOM 753 C CA . SER A 1 96 ? -21.053 -2.747 7.168 1.00 87.69 96 SER A CA 1
ATOM 754 C C . SER A 1 96 ? -20.511 -3.834 8.108 1.00 87.69 96 SER A C 1
ATOM 756 O O . SER A 1 96 ? -20.840 -5.003 7.934 1.00 87.69 96 SER A O 1
ATOM 758 N N . GLY A 1 97 ? -19.671 -3.488 9.090 1.00 87.69 97 GLY A N 1
ATOM 759 C CA . GLY A 1 97 ? -19.037 -4.444 10.005 1.00 87.69 97 GLY A CA 1
ATOM 760 C C . GLY A 1 97 ? -17.794 -5.149 9.443 1.00 87.69 97 GLY A C 1
ATOM 761 O O . GLY A 1 97 ? -17.218 -6.008 10.113 1.00 87.69 97 GLY A O 1
ATOM 762 N N . ALA A 1 98 ? -17.344 -4.793 8.238 1.00 90.56 98 ALA A N 1
ATOM 763 C CA . ALA A 1 98 ? -16.138 -5.351 7.632 1.00 90.56 98 ALA A CA 1
ATOM 764 C C . ALA A 1 98 ? -14.858 -4.770 8.261 1.00 90.56 98 ALA A C 1
ATOM 766 O O . ALA A 1 98 ? -14.888 -3.758 8.968 1.00 90.56 98 ALA A O 1
ATOM 767 N N . VAL A 1 99 ? -13.722 -5.428 8.017 1.00 91.44 99 VAL A N 1
ATOM 768 C CA . VAL A 1 99 ? -12.400 -4.876 8.356 1.00 91.44 99 VAL A CA 1
ATOM 769 C C . VAL A 1 99 ? -12.144 -3.672 7.442 1.00 91.44 99 VAL A C 1
ATOM 771 O O . VAL A 1 99 ? -12.355 -3.796 6.235 1.00 91.44 99 VAL A O 1
ATOM 774 N N . PRO A 1 100 ? -11.731 -2.509 7.974 1.00 92.06 100 PRO A N 1
ATOM 775 C CA . PRO A 1 100 ? -11.401 -1.366 7.137 1.00 92.06 100 PRO A CA 1
ATOM 776 C C . PRO A 1 100 ? -10.165 -1.657 6.281 1.00 92.06 100 PRO A C 1
ATOM 778 O O . PRO A 1 100 ? -9.216 -2.300 6.734 1.00 92.06 100 PRO A O 1
ATOM 781 N N . THR A 1 101 ? -10.183 -1.161 5.048 1.00 92.50 101 THR A N 1
ATOM 782 C CA . THR A 1 101 ? -9.099 -1.307 4.075 1.00 92.50 101 THR A CA 1
ATOM 783 C C . THR A 1 101 ? -8.571 0.057 3.634 1.00 92.50 101 THR A C 1
ATOM 785 O O . THR A 1 101 ? -9.242 1.080 3.789 1.00 92.50 101 THR A O 1
ATOM 788 N N . VAL A 1 102 ? -7.352 0.072 3.097 1.00 91.31 102 VAL A N 1
ATOM 789 C CA . VAL A 1 102 ? -6.715 1.231 2.473 1.00 91.31 102 VAL A CA 1
ATOM 790 C C . VAL A 1 102 ? -6.337 0.897 1.032 1.00 91.31 102 VAL A C 1
ATOM 792 O O . VAL A 1 102 ? -5.935 -0.223 0.720 1.00 91.31 102 VAL A O 1
ATOM 795 N N . GLN A 1 103 ? -6.461 1.889 0.160 1.00 92.19 103 GLN A N 1
ATOM 796 C CA . GLN A 1 103 ? -5.954 1.842 -1.204 1.00 92.19 103 GLN A CA 1
ATOM 797 C C . GLN A 1 103 ? -4.570 2.489 -1.243 1.00 92.19 103 GLN A C 1
ATOM 799 O O . GLN A 1 103 ? -4.381 3.576 -0.697 1.00 92.19 103 GLN A O 1
ATOM 804 N N . LEU A 1 104 ? -3.614 1.843 -1.907 1.00 92.38 104 LEU A N 1
ATOM 805 C CA . LEU A 1 104 ? -2.248 2.340 -2.067 1.00 92.38 104 LEU A CA 1
ATOM 806 C C . LEU A 1 104 ? -1.888 2.415 -3.546 1.00 92.38 104 LEU A C 1
ATOM 808 O O . LEU A 1 104 ? -2.230 1.530 -4.322 1.00 92.38 104 LEU A O 1
ATOM 812 N N . CYS A 1 105 ? -1.170 3.461 -3.939 1.00 92.88 105 CYS A N 1
ATOM 813 C CA . CYS A 1 105 ? -0.626 3.593 -5.288 1.00 92.88 105 CYS A CA 1
ATOM 814 C C . CYS A 1 105 ? 0.899 3.630 -5.201 1.00 92.88 105 CYS A C 1
ATOM 816 O O . CYS A 1 105 ? 1.457 4.276 -4.315 1.00 92.88 105 CYS A O 1
ATOM 818 N N . MET A 1 106 ? 1.573 2.922 -6.104 1.00 92.38 106 MET A N 1
ATOM 819 C CA . MET A 1 106 ? 3.033 2.837 -6.141 1.00 92.38 106 MET A CA 1
ATOM 820 C C . MET A 1 106 ? 3.532 3.090 -7.551 1.00 92.38 106 MET A C 1
ATOM 822 O O . MET A 1 106 ? 2.973 2.572 -8.512 1.00 92.38 106 MET A O 1
ATOM 826 N N . GLN A 1 107 ? 4.623 3.835 -7.671 1.00 92.00 107 GLN A N 1
ATOM 827 C CA . GLN A 1 107 ? 5.290 4.094 -8.938 1.00 92.00 107 GLN A CA 1
ATOM 828 C C . GLN A 1 107 ? 6.792 3.918 -8.751 1.00 92.00 107 GLN A C 1
ATOM 830 O O . GLN A 1 107 ? 7.368 4.416 -7.783 1.00 92.00 107 GLN A O 1
ATOM 835 N N . LEU A 1 108 ? 7.427 3.206 -9.681 1.00 91.12 108 LEU A N 1
ATOM 836 C CA . LEU A 1 108 ? 8.877 3.085 -9.717 1.00 91.12 108 LEU A CA 1
ATOM 837 C C . LEU A 1 108 ? 9.461 4.255 -10.515 1.00 91.12 108 LEU A C 1
ATOM 839 O O . LEU A 1 108 ? 9.204 4.390 -11.709 1.00 91.12 108 LEU A O 1
ATOM 843 N N . ILE A 1 109 ? 10.266 5.088 -9.859 1.00 88.50 109 ILE A N 1
ATOM 844 C CA . ILE A 1 109 ? 10.963 6.206 -10.500 1.00 88.50 109 ILE A CA 1
ATOM 845 C C . ILE A 1 109 ? 12.349 5.728 -10.938 1.00 88.50 109 ILE A C 1
ATOM 847 O O . ILE A 1 109 ? 13.242 5.559 -10.114 1.00 88.50 109 ILE A O 1
ATOM 851 N N . GLY A 1 110 ? 12.508 5.475 -12.239 1.00 82.38 110 GLY A N 1
ATOM 852 C CA . GLY A 1 110 ? 13.760 4.986 -12.836 1.00 82.38 110 GLY A CA 1
ATOM 853 C C . GLY A 1 110 ? 14.603 6.050 -13.548 1.00 82.38 110 GLY A C 1
ATOM 854 O O . GLY A 1 110 ? 15.640 5.716 -14.110 1.00 82.38 110 GLY A O 1
ATOM 855 N N . SER A 1 111 ? 14.158 7.310 -13.564 1.00 80.69 111 SER A N 1
ATOM 856 C CA . SER A 1 111 ? 14.821 8.430 -14.246 1.00 80.69 111 SER A CA 1
ATOM 857 C C . SER A 1 111 ? 15.073 9.567 -13.262 1.00 80.69 111 SER A C 1
ATOM 859 O O . SER A 1 111 ? 14.227 9.842 -12.412 1.00 80.69 111 SER A O 1
ATOM 861 N N . GLU A 1 112 ? 16.195 10.273 -13.420 1.00 80.31 112 GLU A N 1
ATOM 862 C CA . GLU A 1 112 ? 16.468 11.524 -12.695 1.00 80.31 112 GLU A CA 1
ATOM 863 C C . GLU A 1 112 ? 15.425 12.611 -12.998 1.00 80.31 112 GLU A C 1
ATOM 865 O O . GLU A 1 112 ? 15.161 13.482 -12.171 1.00 80.31 112 GLU A O 1
ATOM 870 N N . ARG A 1 113 ? 14.817 12.553 -14.189 1.00 82.69 113 ARG A N 1
ATOM 871 C CA . ARG A 1 113 ? 13.718 13.423 -14.615 1.00 82.69 113 ARG A CA 1
ATOM 872 C C . ARG A 1 113 ? 12.524 12.556 -15.003 1.00 82.69 113 ARG A C 1
ATOM 874 O O . ARG A 1 113 ? 12.426 12.157 -16.163 1.00 82.69 113 ARG A O 1
ATOM 881 N N . PRO A 1 114 ? 11.662 12.184 -14.046 1.00 81.50 114 PRO A N 1
ATOM 882 C CA . PRO A 1 114 ? 10.438 11.469 -14.365 1.00 81.50 114 PRO A CA 1
ATOM 883 C C . PRO A 1 114 ? 9.463 12.389 -15.103 1.00 81.50 114 PRO A C 1
ATOM 885 O O . PRO A 1 114 ? 9.259 13.536 -14.709 1.00 81.50 114 PRO A O 1
ATOM 888 N N . ASP A 1 115 ? 8.839 11.863 -16.154 1.00 80.19 115 ASP A N 1
ATOM 889 C CA . ASP A 1 115 ? 7.872 12.609 -16.969 1.00 80.19 115 ASP A CA 1
ATOM 890 C C . ASP A 1 115 ? 6.562 12.876 -16.213 1.00 80.19 115 ASP A C 1
ATOM 892 O O . ASP A 1 115 ? 5.869 13.858 -16.472 1.00 80.19 115 ASP A O 1
ATOM 896 N N . MET A 1 116 ? 6.208 11.988 -15.277 1.00 82.56 116 MET A N 1
ATOM 897 C CA . MET A 1 116 ? 4.968 12.056 -14.513 1.00 82.56 116 MET A CA 1
ATOM 898 C C . MET A 1 116 ? 5.139 11.443 -13.123 1.00 82.56 116 MET A C 1
ATOM 900 O O . MET A 1 116 ? 5.773 10.398 -12.970 1.00 82.56 116 MET A O 1
ATOM 904 N N . PHE A 1 117 ? 4.510 12.072 -12.133 1.00 86.06 117 PHE A N 1
ATOM 905 C CA . PHE A 1 117 ? 4.324 11.532 -10.789 1.00 86.06 117 PHE A CA 1
ATOM 906 C C . PHE A 1 117 ? 2.868 11.114 -10.572 1.00 86.06 117 PHE A C 1
ATOM 908 O O . PHE A 1 117 ? 1.952 11.626 -11.222 1.00 86.06 117 PHE A O 1
ATOM 915 N N . LEU A 1 118 ? 2.650 10.220 -9.610 1.00 86.88 118 LEU A N 1
ATOM 916 C CA . LEU A 1 118 ? 1.315 9.920 -9.103 1.00 86.88 118 LEU A CA 1
ATOM 917 C C . LEU A 1 118 ? 0.647 11.178 -8.543 1.00 86.88 118 LEU A C 1
ATOM 919 O O . LEU A 1 118 ? 1.200 11.864 -7.680 1.00 86.88 118 LEU A O 1
ATOM 923 N N . THR A 1 119 ? -0.567 11.442 -9.013 1.00 84.62 119 THR A N 1
ATOM 924 C CA . THR A 1 119 ? -1.434 12.506 -8.513 1.00 84.62 119 THR A CA 1
ATOM 925 C C . THR A 1 119 ? -2.786 11.910 -8.144 1.00 84.62 119 THR A C 1
ATOM 927 O O . THR A 1 119 ? -3.221 10.946 -8.766 1.00 84.62 119 THR A O 1
ATOM 930 N N . PRO A 1 120 ? -3.531 12.500 -7.199 1.00 82.38 120 PRO A N 1
ATOM 931 C CA . PRO A 1 120 ? -4.858 11.990 -6.842 1.00 82.38 120 PRO A CA 1
ATOM 932 C C . PRO A 1 120 ? -5.840 11.915 -8.022 1.00 82.38 120 PRO A C 1
ATOM 934 O O . PRO A 1 120 ? -6.808 11.173 -7.975 1.00 82.38 120 PRO A O 1
ATOM 937 N N . SER A 1 121 ? -5.597 12.683 -9.086 1.00 83.56 121 SER A N 1
ATOM 938 C CA . SER A 1 121 ? -6.407 12.705 -10.305 1.00 83.56 121 SER A CA 1
ATOM 939 C C . SER A 1 121 ? -6.106 11.578 -11.301 1.00 83.56 121 SER A C 1
ATOM 941 O O . SER A 1 121 ? -6.889 11.392 -12.229 1.00 83.56 121 SER A O 1
ATOM 943 N N . ASN A 1 122 ? -4.987 10.857 -11.161 1.00 83.06 122 ASN A N 1
ATOM 944 C CA . ASN A 1 122 ? -4.576 9.808 -12.103 1.00 83.06 122 ASN A CA 1
ATOM 945 C C . ASN A 1 122 ? -4.565 8.396 -11.497 1.00 83.06 122 ASN A C 1
ATOM 947 O O . ASN A 1 122 ? -4.227 7.443 -12.192 1.00 83.06 122 ASN A O 1
ATOM 951 N N . THR A 1 123 ? -4.967 8.240 -10.233 1.00 84.38 123 THR A N 1
ATOM 952 C CA . THR A 1 123 ? -4.962 6.951 -9.521 1.00 84.38 123 THR A CA 1
ATOM 953 C C . THR A 1 123 ? -6.030 5.977 -10.017 1.00 84.38 123 THR A C 1
ATOM 955 O O . THR A 1 123 ? -5.827 4.760 -9.975 1.00 84.38 123 THR A O 1
ATOM 958 N N . ASP A 1 124 ? -7.161 6.485 -10.506 1.00 85.44 124 ASP A N 1
ATOM 959 C CA . ASP A 1 124 ? -8.300 5.656 -10.915 1.00 85.44 124 ASP A CA 1
ATOM 960 C C . ASP A 1 124 ? -8.043 4.882 -12.213 1.00 85.44 124 ASP A C 1
ATOM 962 O O . ASP A 1 124 ? -8.592 3.794 -12.404 1.00 85.44 124 ASP A O 1
ATOM 966 N N . THR A 1 125 ? -7.162 5.398 -13.073 1.00 88.12 125 THR A N 1
ATOM 967 C CA . THR A 1 125 ? -6.802 4.798 -14.366 1.00 88.12 125 THR A CA 1
ATOM 968 C C . THR A 1 125 ? -5.609 3.845 -14.285 1.00 88.12 125 THR A C 1
ATOM 970 O O . THR A 1 125 ? -5.267 3.215 -15.287 1.00 88.12 125 THR A O 1
ATOM 973 N N . LEU A 1 126 ? -4.976 3.720 -13.112 1.00 91.38 126 LEU A N 1
ATOM 974 C CA . LEU A 1 126 ? -3.835 2.830 -12.926 1.00 91.38 126 LEU A CA 1
ATOM 975 C C . LEU A 1 126 ? -4.253 1.356 -13.003 1.00 91.38 126 LEU A C 1
ATOM 977 O O . LEU A 1 126 ? -5.314 0.980 -12.493 1.00 91.38 126 LEU A O 1
ATOM 981 N N . PRO A 1 127 ? -3.395 0.494 -13.572 1.00 92.31 127 PRO A N 1
ATOM 982 C CA . PRO A 1 127 ? -3.605 -0.942 -13.514 1.00 92.31 127 PRO A CA 1
ATOM 983 C C . PRO A 1 127 ? -3.588 -1.423 -12.058 1.00 92.31 127 PRO A C 1
ATOM 985 O O . PRO A 1 127 ? -2.725 -1.038 -11.261 1.00 92.31 127 PRO A O 1
ATOM 988 N N . ILE A 1 128 ? -4.543 -2.289 -11.720 1.00 91.94 128 ILE A N 1
ATOM 989 C CA . ILE A 1 128 ? -4.613 -2.928 -10.404 1.00 91.94 128 ILE A CA 1
ATOM 990 C C . ILE A 1 128 ? -3.567 -4.044 -10.355 1.00 91.94 128 ILE A C 1
ATOM 992 O O . ILE A 1 128 ? -3.521 -4.910 -11.232 1.00 91.94 128 ILE A O 1
ATOM 996 N N . LEU A 1 129 ? -2.727 -4.031 -9.325 1.00 89.38 129 LEU A N 1
ATOM 997 C CA . LEU A 1 129 ? -1.742 -5.073 -9.080 1.00 89.38 129 LEU A CA 1
ATOM 998 C C . LEU A 1 129 ? -2.454 -6.370 -8.680 1.00 89.38 129 LEU A C 1
ATOM 1000 O O . LEU A 1 129 ? -3.249 -6.377 -7.741 1.00 89.38 129 LEU A O 1
ATOM 1004 N N . ASP A 1 130 ? -2.139 -7.474 -9.362 1.00 81.06 130 ASP A N 1
ATOM 1005 C CA . ASP A 1 130 ? -2.721 -8.780 -9.041 1.00 81.06 130 ASP A CA 1
ATOM 1006 C C . ASP A 1 130 ? -2.393 -9.163 -7.582 1.00 81.06 130 ASP A C 1
ATOM 1008 O O . ASP A 1 130 ? -1.211 -9.281 -7.232 1.00 81.06 130 ASP A O 1
ATOM 1012 N N . PRO A 1 131 ? -3.404 -9.418 -6.728 1.00 78.06 131 PRO A N 1
ATOM 1013 C CA . PRO A 1 131 ? -3.197 -9.863 -5.353 1.00 78.06 131 PRO A CA 1
ATOM 1014 C C . PRO A 1 131 ? -2.323 -11.118 -5.230 1.00 78.06 131 PRO A C 1
ATOM 1016 O O . PRO A 1 131 ? -1.700 -11.326 -4.196 1.00 78.06 131 PRO A O 1
ATOM 1019 N N . LYS A 1 132 ? -2.221 -11.956 -6.271 1.00 76.06 132 LYS A N 1
ATOM 1020 C CA . LYS A 1 132 ? -1.318 -13.123 -6.287 1.00 76.06 132 LYS A CA 1
ATOM 1021 C C . LYS A 1 132 ? 0.165 -12.744 -6.312 1.00 76.06 132 LYS A C 1
ATOM 1023 O O . LYS A 1 132 ? 1.013 -13.568 -5.960 1.00 76.06 132 LYS A O 1
ATOM 1028 N N . LEU A 1 133 ? 0.490 -11.530 -6.758 1.00 75.94 133 LEU A N 1
ATOM 1029 C CA . LEU A 1 133 ? 1.849 -10.986 -6.737 1.00 75.94 133 LEU A CA 1
ATOM 1030 C C . LEU A 1 133 ? 2.225 -10.474 -5.346 1.00 75.94 133 LEU A C 1
ATOM 1032 O O . LEU A 1 133 ? 3.410 -10.458 -5.005 1.00 75.94 133 LEU A O 1
ATOM 1036 N N . LEU A 1 134 ? 1.227 -10.118 -4.534 1.00 74.44 134 LEU A N 1
ATOM 1037 C CA . LEU A 1 134 ? 1.401 -9.827 -3.120 1.00 74.44 134 LEU A CA 1
ATOM 1038 C C . LEU A 1 134 ? 1.631 -11.156 -2.397 1.00 74.44 134 LEU A C 1
ATOM 1040 O O . LEU A 1 134 ? 0.714 -11.933 -2.134 1.00 74.44 134 LEU A O 1
ATOM 1044 N N . GLY A 1 135 ? 2.901 -11.472 -2.145 1.00 63.94 135 GLY A N 1
ATOM 1045 C CA . GLY A 1 135 ? 3.275 -12.680 -1.416 1.00 63.94 135 GLY A CA 1
ATOM 1046 C C . GLY A 1 135 ? 2.603 -12.743 -0.040 1.00 63.94 135 GLY A C 1
ATOM 1047 O O . GLY A 1 135 ? 2.288 -11.723 0.568 1.00 63.94 135 GLY A O 1
ATOM 1048 N N . LYS A 1 136 ? 2.414 -13.953 0.500 1.00 58.75 136 LYS A N 1
ATOM 1049 C CA . LYS A 1 136 ? 2.090 -14.096 1.925 1.00 58.75 136 LYS A CA 1
ATOM 1050 C C . LYS A 1 136 ? 3.347 -13.780 2.732 1.00 58.75 136 LYS A C 1
ATOM 1052 O O . LYS A 1 136 ? 4.357 -14.467 2.564 1.00 58.75 136 LYS A O 1
ATOM 1057 N N . ILE A 1 137 ? 3.266 -12.799 3.630 1.00 48.91 137 ILE A N 1
ATOM 1058 C CA . ILE A 1 137 ? 4.266 -12.582 4.685 1.00 48.91 137 ILE A CA 1
ATOM 1059 C C . ILE A 1 137 ? 4.264 -13.856 5.537 1.00 48.91 137 ILE A C 1
ATOM 1061 O O . ILE A 1 137 ? 3.342 -14.086 6.313 1.00 48.91 137 ILE A O 1
ATOM 1065 N N . GLY A 1 138 ? 5.210 -14.760 5.278 1.00 43.41 138 GLY A N 1
ATOM 1066 C CA . GLY A 1 138 ? 5.251 -16.094 5.893 1.00 43.41 138 GLY A CA 1
ATOM 1067 C C . GLY A 1 138 ? 5.607 -17.257 4.960 1.00 43.41 138 GLY A C 1
ATOM 1068 O O . GLY A 1 138 ? 5.878 -18.346 5.455 1.00 43.41 138 GLY A O 1
ATOM 1069 N N . ALA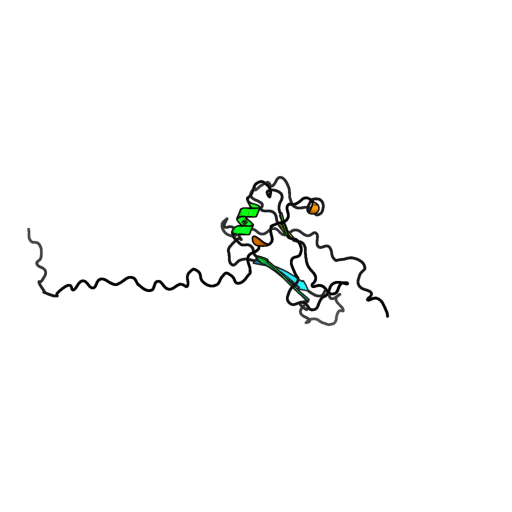 A 1 139 ? 5.675 -17.059 3.636 1.00 43.00 139 ALA A N 1
ATOM 1070 C CA . ALA A 1 139 ? 6.317 -18.037 2.737 1.00 43.00 139 ALA A CA 1
ATOM 1071 C C . ALA A 1 139 ? 7.857 -17.933 2.741 1.00 43.00 139 ALA A C 1
ATOM 1073 O O . ALA A 1 139 ? 8.538 -18.747 2.125 1.00 43.00 139 ALA A O 1
ATOM 1074 N N . ILE A 1 140 ? 8.409 -16.974 3.487 1.00 45.81 140 ILE A N 1
ATOM 1075 C CA . ILE A 1 140 ? 9.831 -16.885 3.833 1.00 45.81 140 ILE A CA 1
ATOM 1076 C C . ILE A 1 140 ? 10.091 -17.810 5.034 1.00 45.81 140 ILE A C 1
ATOM 1078 O O . ILE A 1 140 ? 10.520 -17.391 6.104 1.00 45.81 140 ILE A O 1
ATOM 1082 N N . ARG A 1 141 ? 9.763 -19.094 4.895 1.00 42.47 141 ARG A N 1
ATOM 1083 C CA . ARG A 1 141 ? 10.374 -20.145 5.711 1.00 42.47 141 ARG A CA 1
ATOM 1084 C C . ARG A 1 141 ? 11.297 -20.919 4.785 1.00 42.47 141 ARG A C 1
ATOM 1086 O O . ARG A 1 141 ? 10.852 -21.767 4.025 1.00 42.47 141 ARG A O 1
ATOM 1093 N N . GLU A 1 142 ? 12.573 -20.550 4.851 1.00 43.78 142 GLU A N 1
ATOM 1094 C CA . GLU A 1 142 ? 13.716 -21.445 4.661 1.00 43.78 142 GLU A CA 1
ATOM 1095 C C . GLU A 1 142 ? 13.737 -22.308 3.382 1.00 43.78 142 GLU A C 1
ATOM 1097 O O . GLU A 1 142 ? 13.732 -23.533 3.457 1.00 43.78 142 GLU A O 1
ATOM 1102 N N . LEU A 1 143 ? 13.903 -21.704 2.198 1.00 36.88 143 LEU A N 1
ATOM 1103 C CA . LEU A 1 143 ? 14.433 -22.461 1.045 1.00 36.88 143 LEU A CA 1
ATOM 1104 C C . LEU A 1 143 ? 15.958 -22.669 1.102 1.00 36.88 143 LEU A C 1
ATOM 1106 O O . LEU A 1 143 ? 16.493 -23.470 0.346 1.00 36.88 143 LEU A O 1
ATOM 1110 N N . TRP A 1 144 ? 16.645 -22.020 2.046 1.00 46.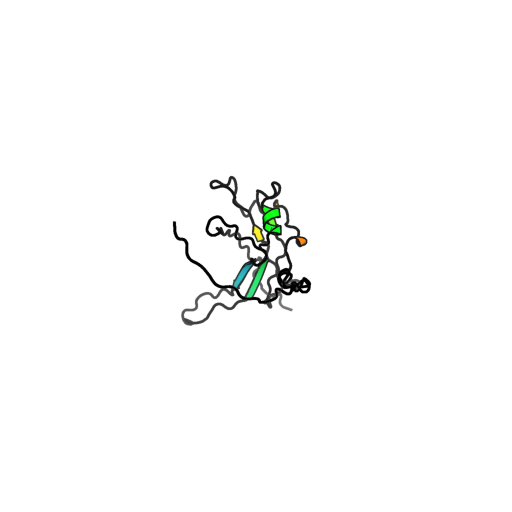97 144 TRP A N 1
ATOM 1111 C CA . TRP A 1 144 ? 18.071 -22.238 2.331 1.00 46.97 144 TRP A CA 1
ATOM 1112 C C . TRP A 1 144 ? 18.311 -23.136 3.559 1.00 46.97 144 TRP A C 1
ATOM 1114 O O . TRP A 1 144 ? 19.454 -23.439 3.882 1.00 46.97 144 TRP A O 1
ATOM 1124 N N . GLY A 1 145 ? 17.239 -23.566 4.242 1.00 41.62 145 GLY A N 1
ATOM 1125 C CA . GLY A 1 145 ? 17.291 -24.440 5.421 1.00 41.62 145 GLY A CA 1
ATOM 1126 C C . GLY A 1 145 ? 17.054 -25.922 5.124 1.00 41.62 145 GLY A C 1
ATOM 1127 O O . GLY A 1 145 ? 17.080 -26.734 6.047 1.00 41.62 145 GLY A O 1
ATOM 1128 N N . GLN A 1 146 ? 16.851 -26.315 3.858 1.00 40.88 146 GLN A N 1
ATOM 1129 C CA . GLN A 1 146 ? 16.931 -27.730 3.502 1.00 40.88 146 GLN A CA 1
ATOM 1130 C C . GLN A 1 146 ? 18.395 -28.143 3.492 1.00 40.88 146 GLN A C 1
ATOM 1132 O O . GLN A 1 146 ? 19.153 -27.894 2.558 1.00 40.88 146 GLN A O 1
ATOM 1137 N N . SER A 1 147 ? 18.774 -28.734 4.618 1.00 37.19 147 SER A N 1
ATOM 1138 C CA . SER A 1 147 ? 20.041 -29.387 4.859 1.00 37.19 147 SER A CA 1
ATOM 1139 C C . SER A 1 147 ? 20.443 -30.211 3.639 1.00 37.19 147 SER A C 1
ATOM 1141 O O . SER A 1 147 ? 19.761 -31.162 3.264 1.00 37.19 147 SER A O 1
ATOM 1143 N N . SER A 1 148 ? 21.585 -29.857 3.054 1.00 40.81 148 SER A N 1
ATOM 1144 C CA . SER A 1 148 ? 22.405 -30.765 2.260 1.00 40.81 148 SER A CA 1
ATOM 1145 C C . SER A 1 148 ? 22.791 -31.951 3.153 1.00 40.81 148 SER A C 1
ATOM 1147 O O . SER A 1 148 ? 23.859 -31.965 3.766 1.00 40.81 148 SER A O 1
ATOM 1149 N N . SER A 1 149 ? 21.910 -32.938 3.276 1.00 49.53 149 SER A N 1
ATOM 1150 C CA . SER A 1 149 ? 22.269 -34.267 3.745 1.00 49.53 149 SER A CA 1
ATOM 1151 C C . SER A 1 149 ? 22.392 -35.186 2.533 1.00 49.53 149 SER A C 1
ATOM 1153 O O . SER A 1 149 ? 21.522 -35.229 1.670 1.00 49.53 149 SER A O 1
ATOM 1155 N N . LEU A 1 150 ? 23.504 -35.929 2.519 1.00 41.84 150 LEU A N 1
ATOM 1156 C CA . LEU A 1 150 ? 23.916 -36.952 1.551 1.00 41.84 150 LEU A CA 1
ATOM 1157 C C . LEU A 1 150 ? 24.682 -36.466 0.308 1.00 41.84 150 LEU A C 1
ATOM 1159 O O . LEU A 1 150 ? 24.270 -36.678 -0.828 1.00 41.84 150 LEU A O 1
ATOM 1163 N N . LEU A 1 151 ? 25.909 -35.984 0.528 1.00 33.28 151 LEU A N 1
ATOM 1164 C CA . LEU A 1 151 ? 27.023 -36.446 -0.307 1.00 33.28 151 LEU A CA 1
ATOM 1165 C C . LEU A 1 151 ? 27.708 -37.615 0.420 1.00 33.28 151 LEU A C 1
ATOM 1167 O O . LEU A 1 151 ? 28.160 -37.426 1.553 1.00 33.28 151 LEU A O 1
ATOM 1171 N N . PRO A 1 152 ? 27.796 -38.823 -0.168 1.00 32.75 152 PRO A N 1
ATOM 1172 C CA . PRO A 1 152 ? 28.637 -39.878 0.374 1.00 32.75 152 PRO A CA 1
ATOM 1173 C C . PRO A 1 152 ? 30.094 -39.427 0.260 1.00 32.75 152 PRO A C 1
ATOM 1175 O O . PRO A 1 152 ? 30.633 -39.278 -0.836 1.00 32.75 152 PRO A O 1
ATOM 1178 N N . TYR A 1 153 ? 30.727 -39.190 1.404 1.00 29.91 153 TYR A N 1
ATOM 1179 C CA . TYR A 1 153 ? 32.162 -38.958 1.487 1.00 29.91 153 TYR A CA 1
ATOM 1180 C C . TYR A 1 153 ? 32.872 -40.244 1.037 1.00 29.91 153 TYR A C 1
ATOM 1182 O O . TYR A 1 153 ? 32.837 -41.260 1.733 1.00 29.91 153 TYR A O 1
ATOM 1190 N N . ALA A 1 154 ? 33.496 -40.225 -0.141 1.00 35.72 154 ALA A N 1
ATOM 1191 C CA . ALA A 1 154 ? 34.412 -41.279 -0.549 1.00 35.72 154 ALA A CA 1
ATOM 1192 C C . ALA A 1 154 ? 35.661 -41.189 0.341 1.00 35.72 154 ALA A C 1
ATOM 1194 O O . ALA A 1 154 ? 36.492 -40.293 0.203 1.00 35.72 154 ALA A O 1
ATOM 1195 N N . SER A 1 155 ? 35.761 -42.105 1.303 1.00 34.19 155 SER A N 1
ATOM 1196 C CA . SER A 1 155 ? 36.946 -42.285 2.135 1.00 34.19 155 SER A CA 1
ATOM 1197 C C . SER A 1 155 ? 38.069 -42.873 1.279 1.00 34.19 155 SER A C 1
ATOM 1199 O O . SER A 1 155 ? 38.083 -44.068 0.989 1.00 34.19 155 SER A O 1
ATOM 1201 N N . VAL A 1 156 ? 39.014 -42.033 0.860 1.00 37.38 156 VAL A N 1
ATOM 1202 C CA . VAL A 1 156 ? 40.297 -42.498 0.325 1.00 37.38 156 VAL A CA 1
ATOM 1203 C C . VAL A 1 156 ? 41.253 -42.664 1.505 1.00 37.38 156 VAL A C 1
ATOM 1205 O O . VAL A 1 156 ? 41.703 -41.689 2.106 1.00 37.38 156 VAL A O 1
ATOM 1208 N N . LYS A 1 157 ? 41.537 -43.923 1.856 1.00 38.41 157 LYS A N 1
ATOM 1209 C CA . LYS A 1 157 ? 42.639 -44.308 2.747 1.00 38.41 157 LYS A CA 1
ATOM 1210 C C . LYS A 1 157 ? 43.964 -43.872 2.112 1.00 38.41 157 LYS A C 1
ATOM 1212 O O . LYS A 1 157 ? 44.377 -44.447 1.112 1.00 38.41 157 LYS A O 1
ATOM 1217 N N . GLY A 1 158 ? 44.621 -42.878 2.705 1.00 32.75 158 GLY A N 1
ATOM 1218 C CA . GLY A 1 158 ? 46.021 -42.545 2.446 1.00 32.75 158 GLY A CA 1
ATOM 1219 C C . GLY A 1 158 ? 46.887 -43.096 3.572 1.00 32.75 158 GLY A C 1
ATOM 1220 O O . GLY A 1 158 ? 46.812 -42.613 4.702 1.00 32.75 158 GLY A O 1
ATOM 1221 N N . ASP A 1 159 ? 47.651 -44.137 3.262 1.00 37.31 159 ASP A N 1
ATOM 1222 C CA . ASP A 1 159 ? 48.567 -44.821 4.170 1.00 37.31 159 ASP A CA 1
ATOM 1223 C C . ASP A 1 159 ? 49.754 -43.915 4.546 1.00 37.31 159 ASP A C 1
ATOM 1225 O O . ASP A 1 159 ? 50.279 -43.169 3.715 1.00 37.31 159 ASP A O 1
ATOM 1229 N N . LYS A 1 160 ? 50.178 -43.956 5.813 1.00 38.97 160 LYS A N 1
ATOM 1230 C CA . LYS A 1 160 ? 51.317 -43.179 6.326 1.00 38.97 160 LYS A CA 1
ATOM 1231 C C . LYS A 1 160 ? 52.600 -43.997 6.203 1.00 38.97 160 LYS A C 1
ATOM 1233 O O . LYS A 1 160 ? 52.832 -44.891 7.010 1.00 38.97 160 LYS A O 1
ATOM 1238 N N . SER A 1 161 ? 53.511 -43.574 5.332 1.00 39.53 161 SER A N 1
ATOM 1239 C CA . SER A 1 161 ? 54.923 -43.972 5.424 1.00 39.53 161 SER A CA 1
ATOM 1240 C C . SER A 1 161 ? 55.871 -42.862 4.955 1.00 39.53 161 SER A C 1
ATOM 1242 O O . SER A 1 161 ? 56.199 -42.738 3.784 1.00 39.53 161 SER A O 1
ATOM 1244 N N . LYS A 1 162 ? 56.260 -42.028 5.930 1.00 40.41 162 LYS A N 1
ATOM 1245 C CA . LYS A 1 162 ? 57.627 -41.588 6.277 1.00 40.41 162 LYS A CA 1
ATOM 1246 C C . LYS A 1 162 ? 58.699 -41.608 5.162 1.00 40.41 162 LYS A C 1
ATOM 1248 O O . LYS A 1 162 ? 59.190 -42.683 4.852 1.00 40.41 162 LYS A O 1
ATOM 1253 N N . LEU A 1 163 ? 59.209 -40.439 4.741 1.00 34.66 163 LEU A N 1
ATOM 1254 C CA . LEU A 1 163 ? 60.642 -40.228 4.438 1.00 34.66 163 LEU A CA 1
ATOM 1255 C C . LEU A 1 163 ? 61.008 -38.725 4.370 1.00 34.66 163 LEU A C 1
ATOM 1257 O O . LEU A 1 163 ? 60.198 -37.896 3.975 1.00 34.66 163 LEU A O 1
ATOM 1261 N N . ALA A 1 164 ? 62.199 -38.412 4.888 1.00 43.53 164 ALA A N 1
ATOM 1262 C CA . ALA A 1 164 ? 62.727 -37.111 5.323 1.00 43.53 164 ALA A CA 1
ATOM 1263 C C . ALA A 1 164 ? 63.156 -36.146 4.186 1.00 43.53 164 ALA A C 1
ATOM 1265 O O . ALA A 1 164 ? 63.300 -36.594 3.050 1.00 43.53 164 ALA A O 1
ATOM 1266 N N . PRO A 1 165 ? 63.421 -34.851 4.476 1.00 40.41 165 PRO A N 1
ATOM 1267 C CA . PRO A 1 165 ? 63.942 -33.903 3.491 1.00 40.41 165 PRO A CA 1
ATOM 1268 C C . PRO A 1 165 ? 65.481 -33.939 3.396 1.00 40.41 165 PRO A C 1
ATOM 1270 O O . PRO A 1 165 ? 66.167 -34.030 4.414 1.00 40.41 165 PRO A O 1
ATOM 1273 N N . LEU A 1 166 ? 66.011 -33.822 2.174 1.00 48.22 166 LEU A N 1
ATOM 1274 C CA . LEU A 1 166 ? 67.426 -33.563 1.854 1.00 48.22 166 LEU A CA 1
ATOM 1275 C C . LEU A 1 166 ? 67.549 -32.170 1.195 1.00 48.22 166 LEU A C 1
ATOM 1277 O O . LEU A 1 166 ? 66.613 -31.770 0.496 1.00 48.22 166 LEU A O 1
ATOM 1281 N N . PRO A 1 167 ? 68.648 -31.423 1.420 1.00 54.81 167 PRO A N 1
ATOM 1282 C CA . PRO A 1 167 ? 68.839 -30.072 0.892 1.00 54.81 167 PRO A CA 1
ATOM 1283 C C . PRO A 1 167 ? 69.441 -30.094 -0.528 1.00 54.81 167 PRO A C 1
ATOM 1285 O O . PRO A 1 167 ? 69.927 -31.142 -0.960 1.00 54.81 167 PRO A O 1
ATOM 1288 N N . PRO A 1 168 ? 69.432 -28.961 -1.255 1.00 53.81 168 PRO A N 1
ATOM 1289 C CA . PRO A 1 168 ? 70.130 -28.846 -2.527 1.00 53.81 168 PRO A CA 1
ATOM 1290 C C . PRO A 1 168 ? 71.573 -28.359 -2.316 1.00 53.81 168 PRO A C 1
ATOM 1292 O O . PRO A 1 168 ? 71.773 -27.303 -1.723 1.00 53.81 168 PRO A O 1
ATOM 1295 N N . ASP A 1 169 ? 72.539 -29.106 -2.849 1.00 45.34 169 ASP A N 1
ATOM 1296 C CA . ASP A 1 169 ? 73.877 -28.620 -3.212 1.00 45.34 169 ASP A CA 1
ATOM 1297 C C . ASP A 1 169 ? 74.081 -28.923 -4.706 1.00 45.34 169 ASP A C 1
ATOM 1299 O O . ASP A 1 169 ? 74.117 -30.093 -5.090 1.00 45.34 169 ASP A O 1
ATOM 1303 N N . GLU A 1 170 ? 74.068 -27.875 -5.535 1.00 40.78 170 GLU A N 1
ATOM 1304 C CA . GLU A 1 170 ? 75.131 -27.429 -6.470 1.00 40.78 170 GLU A CA 1
ATOM 1305 C C . GLU A 1 170 ? 74.626 -26.264 -7.339 1.00 40.78 170 GLU A C 1
ATOM 1307 O O . GLU A 1 170 ? 73.547 -26.390 -7.966 1.00 40.78 170 GLU A O 1
#